Protein AF-A0AAU0RGM0-F1 (afdb_monomer)

Solvent-accessible surface area (backbone atoms only — not comparable to full-atom values): 5263 Å² total; per-residue (Å²): 130,58,72,67,56,53,51,52,46,50,42,42,53,54,31,60,66,66,49,84,75,66,69,61,40,35,57,68,54,46,18,68,68,40,73,44,55,54,68,58,43,50,57,45,54,76,73,36,82,61,41,41,73,49,94,61,56,44,98,89,65,43,64,22,32,31,40,50,66,49,43,69,73,69,50,57,71,68,59,56,52,56,37,50,76,68,68,70,72,118

Foldseek 3Di:
DDPVLVVLLVLLQVLLVPDPPDQKDFLVVSCVSSVDDSVSSVVNQVPDPQKDWDPDAPPVRGIIMGGPVSCVVPPPPVVVVVCVVVVVPD

Nearest PDB structures (foldseek):
  3f22-assembly2_C  TM=7.575E-01  e=2.909E-03  Homo sapiens
  2z99-assembly1_A-2  TM=6.184E-01  e=2.748E-02  Mycobacterium tuberculosis
  1lva-assembly1_A  TM=6.517E-01  e=3.380E-01  Neomoorella thermoacetica
  5k1y-assembly1_B  TM=5.335E-01  e=8.445E-02  Sulfolobus sp. NOB8H2
  6pcp-assembly2_B  TM=5.436E-01  e=1.255E-01  Bordetella pertussis

Secondary structure (DSSP, 8-state):
--HHHHHHHHHHHHHHHH--S-S-EEHHHHHHHH---HHHHHHHHHH-TTEEEEEEEPTTSPEEEEEHHHHHHHS-HHHHHHHHHTT---

Structure (mmCIF, N/CA/C/O backbone):
data_AF-A0AAU0RGM0-F1
#
_entry.id   AF-A0AAU0RGM0-F1
#
loop_
_atom_site.group_PDB
_atom_site.id
_atom_site.type_symbol
_atom_site.label_atom_id
_atom_site.label_alt_id
_atom_site.label_comp_id
_atom_site.label_asym_id
_atom_site.label_entity_id
_atom_site.label_seq_id
_atom_site.pdbx_PDB_ins_code
_atom_site.Cartn_x
_atom_site.Cartn_y
_atom_site.Cartn_z
_atom_site.occupancy
_atom_site.B_iso_or_equiv
_atom_site.auth_seq_id
_atom_site.auth_comp_id
_atom_site.auth_asym_id
_atom_site.auth_atom_id
_atom_site.pdbx_PDB_model_num
ATOM 1 N N . MET A 1 1 ? -15.489 6.990 9.979 1.00 59.56 1 MET A N 1
ATOM 2 C CA . MET A 1 1 ? -14.893 5.636 9.896 1.00 59.56 1 MET A CA 1
ATOM 3 C C . MET A 1 1 ? -15.080 4.963 11.242 1.00 59.56 1 MET A C 1
ATOM 5 O O . MET A 1 1 ? -14.886 5.636 12.246 1.00 59.56 1 MET A O 1
ATOM 9 N N . ASN A 1 2 ? -15.491 3.696 11.265 1.00 76.25 2 ASN A N 1
ATOM 10 C CA . ASN A 1 2 ? -15.618 2.922 12.502 1.00 76.25 2 ASN A CA 1
ATOM 11 C C . ASN A 1 2 ? -14.233 2.765 13.174 1.00 76.25 2 ASN A C 1
ATOM 13 O O . ASN A 1 2 ? -13.222 2.790 12.471 1.00 76.25 2 ASN A O 1
ATOM 17 N N . VAL A 1 3 ? -14.174 2.612 14.500 1.00 74.44 3 VAL A N 1
ATOM 18 C CA . VAL A 1 3 ? -12.913 2.505 15.268 1.00 74.44 3 VAL A CA 1
ATOM 19 C C . VAL A 1 3 ? -12.046 1.358 14.739 1.00 74.44 3 VAL A C 1
ATOM 21 O O . VAL A 1 3 ? -10.849 1.535 14.535 1.00 74.44 3 VAL A O 1
ATOM 24 N N . ASN A 1 4 ? -12.678 0.234 14.391 1.00 82.75 4 ASN A N 1
ATOM 25 C CA . ASN A 1 4 ? -11.999 -0.933 13.827 1.00 82.75 4 ASN A CA 1
ATOM 26 C C . ASN A 1 4 ? -11.300 -0.615 12.486 1.00 82.75 4 ASN A C 1
ATOM 28 O O . ASN A 1 4 ? -10.127 -0.917 12.299 1.00 82.75 4 ASN A O 1
ATOM 32 N N . LEU A 1 5 ? -11.965 0.137 11.600 1.00 84.94 5 LEU A N 1
ATOM 33 C CA . LEU A 1 5 ? -11.382 0.553 10.317 1.00 84.94 5 LEU A CA 1
ATOM 34 C C . LEU A 1 5 ? -10.207 1.527 10.495 1.00 84.94 5 LEU A C 1
ATOM 36 O O . LEU A 1 5 ? -9.297 1.542 9.672 1.00 84.94 5 LEU A O 1
ATOM 40 N N . GLN A 1 6 ? -10.213 2.375 11.533 1.00 89.31 6 GLN A N 1
ATOM 41 C CA . GLN A 1 6 ? -9.082 3.279 11.798 1.00 89.31 6 GLN A CA 1
ATOM 42 C C . GLN A 1 6 ? -7.848 2.507 12.259 1.00 89.31 6 GLN A C 1
ATOM 44 O O . GLN A 1 6 ? -6.736 2.839 11.851 1.00 89.31 6 GLN A O 1
ATOM 49 N N . GLN A 1 7 ? -8.048 1.469 13.070 1.00 92.56 7 GLN A N 1
ATOM 50 C CA . GLN A 1 7 ? -6.970 0.588 13.494 1.00 92.56 7 GLN A CA 1
ATOM 51 C C . GLN A 1 7 ? -6.409 -0.200 12.305 1.00 92.56 7 GLN A C 1
ATOM 53 O O . GLN A 1 7 ? -5.205 -0.154 12.072 1.00 92.56 7 GLN A O 1
ATOM 58 N N . GLU A 1 8 ? -7.271 -0.815 11.492 1.00 93.06 8 GLU A N 1
ATOM 59 C CA . GLU A 1 8 ? -6.862 -1.508 10.262 1.00 93.06 8 GLU A CA 1
ATOM 60 C C . GLU A 1 8 ? -6.135 -0.575 9.286 1.00 93.06 8 GLU A C 1
ATOM 62 O O . GLU A 1 8 ? -5.142 -0.959 8.670 1.00 93.06 8 GLU A O 1
ATOM 67 N N . LYS A 1 9 ? -6.573 0.685 9.180 1.00 94.81 9 LYS A N 1
ATOM 68 C CA . LYS A 1 9 ? -5.877 1.697 8.382 1.00 94.81 9 LYS A CA 1
ATOM 69 C C . LYS A 1 9 ? -4.451 1.911 8.879 1.00 94.81 9 LYS A C 1
ATOM 71 O O . LYS A 1 9 ? -3.534 1.942 8.061 1.00 94.81 9 LYS A O 1
ATOM 76 N N . GLN A 1 10 ? -4.256 2.050 10.191 1.00 94.44 10 GLN A N 1
ATOM 77 C CA . GLN A 1 10 ? -2.916 2.199 10.753 1.00 94.44 10 GLN A CA 1
ATOM 78 C C . GLN A 1 10 ? -2.064 0.950 10.495 1.00 94.44 10 GLN A C 1
ATOM 80 O O . GLN A 1 10 ? -0.914 1.077 10.086 1.00 94.44 10 GLN A O 1
ATOM 85 N N . THR A 1 11 ? -2.643 -0.247 10.625 1.00 94.12 11 THR A N 1
ATOM 86 C CA . THR A 1 11 ? -1.968 -1.511 10.297 1.00 94.12 11 THR A CA 1
ATOM 87 C C . THR A 1 11 ? -1.499 -1.549 8.842 1.00 94.12 11 THR A C 1
ATOM 89 O O . THR A 1 11 ? -0.357 -1.921 8.579 1.00 94.12 11 THR A O 1
ATOM 92 N N . ILE A 1 12 ? -2.335 -1.114 7.896 1.00 93.94 12 ILE A N 1
ATOM 93 C CA . ILE A 1 12 ? -1.967 -1.015 6.477 1.00 93.94 12 ILE A CA 1
ATOM 94 C C . ILE A 1 12 ? -0.819 -0.015 6.268 1.00 93.94 12 ILE A C 1
ATOM 96 O O . ILE A 1 12 ? 0.132 -0.311 5.544 1.00 93.94 12 ILE A O 1
ATOM 100 N N . LEU A 1 13 ? -0.893 1.167 6.889 1.00 93.06 13 LEU A N 1
ATOM 101 C CA . LEU A 1 13 ? 0.142 2.200 6.771 1.00 93.06 13 LEU A CA 1
ATOM 102 C C . LEU A 1 13 ? 1.496 1.712 7.303 1.00 93.06 13 LEU A C 1
ATOM 104 O O . LEU A 1 13 ? 2.519 1.914 6.646 1.00 93.06 13 LEU A O 1
ATOM 108 N N . ASP A 1 14 ? 1.494 1.039 8.453 1.00 92.44 14 ASP A N 1
ATOM 109 C CA . ASP A 1 14 ? 2.698 0.478 9.064 1.00 92.44 14 ASP A CA 1
ATOM 110 C C . ASP A 1 14 ? 3.262 -0.682 8.234 1.00 92.44 14 ASP A C 1
ATOM 112 O O . ASP A 1 14 ? 4.480 -0.799 8.085 1.00 92.44 14 ASP A O 1
ATOM 116 N N . ALA A 1 15 ? 2.397 -1.527 7.661 1.00 90.81 15 ALA A N 1
ATOM 117 C CA . ALA A 1 15 ? 2.811 -2.612 6.775 1.00 90.81 15 ALA A CA 1
ATOM 118 C C . ALA A 1 15 ? 3.522 -2.066 5.530 1.00 90.81 15 ALA A C 1
ATOM 120 O O . ALA A 1 15 ? 4.632 -2.502 5.226 1.00 90.81 15 ALA A O 1
ATOM 121 N N . LEU A 1 16 ? 2.943 -1.048 4.882 1.00 90.12 16 LEU A N 1
ATOM 122 C CA . LEU A 1 16 ? 3.549 -0.368 3.734 1.00 90.12 16 LEU A CA 1
ATOM 123 C C . LEU A 1 16 ? 4.914 0.250 4.072 1.00 90.12 16 LEU A C 1
ATOM 125 O O . LEU A 1 16 ? 5.846 0.158 3.271 1.00 90.12 16 LEU A O 1
ATOM 129 N N . ASP A 1 17 ? 5.058 0.846 5.259 1.00 88.12 17 ASP A N 1
ATOM 130 C CA . ASP A 1 17 ? 6.335 1.407 5.721 1.00 88.12 17 ASP A CA 1
ATOM 131 C C . ASP A 1 17 ? 7.378 0.311 6.010 1.00 88.12 17 ASP A C 1
ATOM 133 O O . ASP A 1 17 ? 8.577 0.528 5.870 1.00 88.12 17 ASP A O 1
ATOM 137 N N . ARG A 1 18 ? 6.968 -0.911 6.358 1.00 85.88 18 ARG A N 1
ATOM 138 C CA . ARG A 1 18 ? 7.906 -2.026 6.593 1.00 85.88 18 ARG A CA 1
ATOM 139 C C . ARG A 1 18 ? 8.333 -2.738 5.314 1.00 85.88 18 ARG A C 1
ATOM 141 O O . ARG A 1 18 ? 9.447 -3.264 5.267 1.00 85.88 18 ARG A O 1
ATOM 148 N N . THR A 1 19 ? 7.496 -2.750 4.277 1.00 80.31 19 THR A N 1
ATOM 149 C CA . THR A 1 19 ? 7.837 -3.355 2.981 1.00 80.31 19 THR A CA 1
ATOM 150 C C . THR A 1 19 ? 9.075 -2.692 2.396 1.00 80.31 19 THR A C 1
ATOM 152 O O . THR A 1 19 ? 9.095 -1.484 2.190 1.00 80.31 19 THR A O 1
ATOM 155 N N . ARG A 1 20 ? 10.128 -3.470 2.121 1.00 65.88 20 ARG A N 1
ATOM 156 C CA . ARG A 1 20 ? 11.352 -2.975 1.462 1.00 65.88 20 ARG A CA 1
ATOM 157 C C . ARG A 1 20 ? 11.247 -2.976 -0.066 1.00 65.88 20 ARG A C 1
ATOM 159 O O . ARG A 1 20 ? 12.038 -2.309 -0.727 1.00 65.88 20 ARG A O 1
ATOM 166 N N . SER A 1 21 ? 10.290 -3.721 -0.618 1.00 57.75 21 SER A N 1
ATOM 167 C CA . SER A 1 21 ? 10.072 -3.887 -2.054 1.00 57.75 21 SER A CA 1
ATOM 168 C C . SER A 1 21 ? 9.167 -2.784 -2.601 1.00 57.75 21 SER A C 1
ATOM 170 O O . SER A 1 21 ? 7.949 -2.922 -2.643 1.00 57.75 21 SER A O 1
ATOM 172 N N . GLY A 1 22 ? 9.777 -1.683 -3.033 1.00 65.12 22 GLY A N 1
ATOM 173 C CA . GLY A 1 22 ? 9.086 -0.669 -3.825 1.00 65.12 22 GLY A CA 1
ATOM 174 C C . GLY A 1 22 ? 8.205 0.301 -3.035 1.00 65.12 22 GLY A C 1
ATOM 175 O O . GLY A 1 22 ? 8.004 0.199 -1.826 1.00 65.12 22 GLY A O 1
ATOM 176 N N . VAL A 1 23 ? 7.740 1.321 -3.756 1.00 77.19 23 VAL A N 1
ATOM 177 C CA . VAL A 1 23 ? 6.849 2.364 -3.229 1.00 77.19 23 VAL A CA 1
ATOM 178 C C . VAL A 1 23 ? 5.387 1.979 -3.435 1.00 77.19 23 VAL A C 1
ATOM 180 O O . VAL A 1 23 ? 4.549 2.407 -2.657 1.00 77.19 23 VAL A O 1
ATOM 183 N N . TRP A 1 24 ? 5.078 1.164 -4.440 1.00 88.69 24 TRP A N 1
ATOM 184 C CA . TRP A 1 24 ? 3.722 0.878 -4.897 1.00 88.69 24 TRP A CA 1
ATOM 185 C C . TRP A 1 24 ? 3.365 -0.587 -4.663 1.00 88.69 24 TRP A C 1
ATOM 187 O O . TRP A 1 24 ? 4.194 -1.456 -4.911 1.00 88.69 24 TRP A O 1
ATOM 197 N N . ALA A 1 25 ? 2.137 -0.842 -4.216 1.00 91.31 25 ALA A N 1
ATOM 198 C CA . ALA A 1 25 ? 1.590 -2.181 -4.029 1.00 91.31 25 ALA A CA 1
ATOM 199 C C . ALA A 1 25 ? 0.104 -2.211 -4.408 1.00 91.31 25 ALA A C 1
ATOM 201 O O . ALA A 1 25 ? -0.635 -1.247 -4.199 1.00 91.31 25 ALA A O 1
ATOM 202 N N . THR A 1 26 ? -0.356 -3.313 -4.977 1.00 93.56 26 THR A N 1
ATOM 203 C CA . THR A 1 26 ? -1.767 -3.569 -5.281 1.00 93.56 26 THR A CA 1
ATOM 204 C C . THR A 1 26 ? -2.571 -3.845 -4.004 1.00 93.56 26 THR A C 1
ATOM 206 O O . THR A 1 26 ? -2.021 -4.183 -2.957 1.00 93.56 26 THR A O 1
ATOM 209 N N . ALA A 1 27 ? -3.901 -3.725 -4.061 1.00 93.69 27 ALA A N 1
ATOM 210 C CA . ALA A 1 27 ? -4.749 -4.034 -2.903 1.00 93.69 27 ALA A CA 1
ATOM 211 C C . ALA A 1 27 ? -4.597 -5.488 -2.384 1.00 93.69 27 ALA A C 1
ATOM 213 O O . ALA A 1 27 ? -4.539 -5.658 -1.165 1.00 93.69 27 ALA A O 1
ATOM 214 N N . PRO A 1 28 ? -4.474 -6.525 -3.243 1.00 94.50 28 PRO A N 1
ATOM 215 C CA . PRO A 1 28 ? -4.160 -7.884 -2.794 1.00 94.50 28 PRO A CA 1
ATOM 216 C C . PRO A 1 28 ? -2.809 -8.002 -2.082 1.00 94.50 28 PRO A C 1
ATOM 218 O O . PRO A 1 28 ? -2.726 -8.652 -1.044 1.00 94.50 28 PRO A O 1
ATOM 221 N N . GLU A 1 29 ? -1.764 -7.342 -2.584 1.00 92.31 29 GLU A N 1
ATOM 222 C CA . GLU A 1 29 ? -0.450 -7.332 -1.928 1.00 92.31 29 GLU A CA 1
ATOM 223 C C . GLU A 1 29 ? -0.512 -6.644 -0.564 1.00 92.31 29 GLU A C 1
ATOM 225 O O . GLU A 1 29 ? -0.017 -7.176 0.427 1.00 92.31 29 GLU A O 1
ATOM 230 N N . ILE A 1 30 ? -1.199 -5.500 -0.481 1.00 93.25 30 ILE A N 1
ATOM 231 C CA . ILE A 1 30 ? -1.424 -4.788 0.780 1.00 93.25 30 ILE A CA 1
ATOM 232 C C . ILE A 1 30 ? -2.161 -5.678 1.784 1.00 93.25 30 ILE A C 1
ATOM 234 O O . ILE A 1 30 ? -1.772 -5.724 2.952 1.00 93.25 30 ILE A O 1
ATOM 238 N N . ALA A 1 31 ? -3.195 -6.402 1.351 1.00 94.94 31 ALA A N 1
ATOM 239 C CA . ALA A 1 31 ? -3.892 -7.368 2.197 1.00 94.94 31 ALA A CA 1
ATOM 240 C C . ALA A 1 31 ? -2.938 -8.473 2.681 1.00 94.94 31 ALA A C 1
ATOM 242 O O . ALA A 1 31 ? -2.906 -8.782 3.871 1.00 94.94 31 ALA A O 1
ATOM 243 N N . GLY A 1 32 ? -2.092 -8.996 1.788 1.00 93.31 32 GLY A N 1
ATOM 244 C CA . GLY A 1 32 ? -1.078 -9.995 2.120 1.00 93.31 32 GLY A CA 1
ATOM 245 C C . GLY A 1 32 ? -0.056 -9.518 3.157 1.00 93.31 32 GLY A C 1
ATOM 246 O O . GLY A 1 32 ? 0.257 -10.255 4.088 1.00 93.31 32 GLY A O 1
ATOM 247 N N . TYR A 1 33 ? 0.446 -8.285 3.044 1.00 90.56 33 TYR A N 1
ATOM 248 C CA . TYR A 1 33 ? 1.465 -7.759 3.964 1.00 90.56 33 TYR A CA 1
ATOM 249 C C . TYR A 1 33 ? 0.891 -7.294 5.305 1.00 90.56 33 TYR A C 1
ATOM 251 O O . TYR A 1 33 ? 1.567 -7.377 6.329 1.00 90.56 33 TYR A O 1
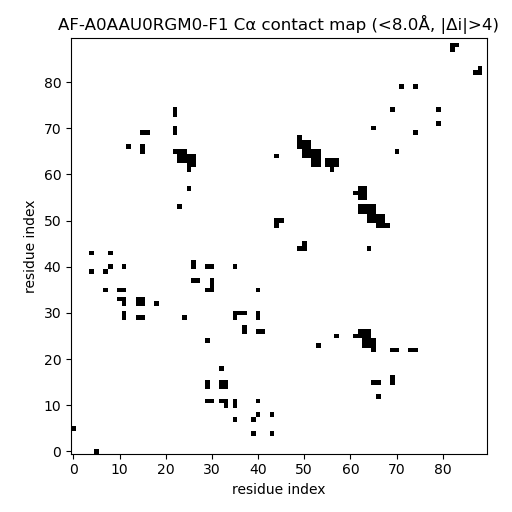ATOM 259 N N . SER A 1 34 ? -0.333 -6.761 5.300 1.00 91.75 34 SER A N 1
ATOM 260 C CA . SER A 1 34 ? -0.973 -6.195 6.495 1.00 91.75 34 SER A CA 1
ATOM 261 C C . SER A 1 34 ? -1.794 -7.210 7.291 1.00 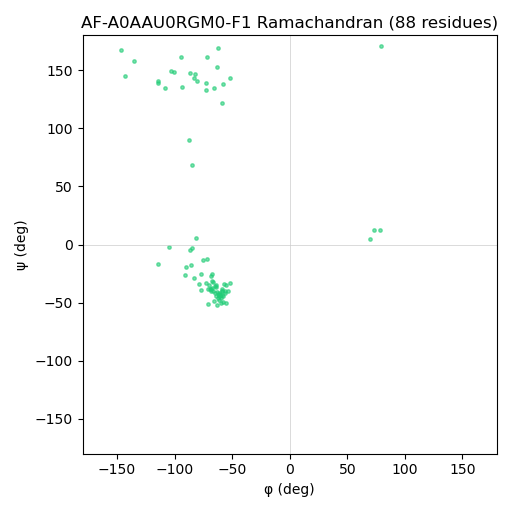91.75 34 SER A C 1
ATOM 263 O O . SER A 1 34 ? -2.094 -6.957 8.455 1.00 91.75 34 SER A O 1
ATOM 265 N N . GLY A 1 35 ? -2.187 -8.332 6.678 1.00 92.94 35 GLY A N 1
ATOM 266 C CA . GLY A 1 35 ? -3.135 -9.286 7.258 1.00 92.94 35 GLY A CA 1
ATOM 267 C C . GLY A 1 35 ? -4.574 -8.761 7.336 1.00 92.94 35 GLY A C 1
ATOM 268 O O . GLY A 1 35 ? -5.444 -9.439 7.880 1.00 92.94 35 GLY A O 1
ATOM 269 N N . VAL A 1 36 ? -4.843 -7.565 6.802 1.00 94.88 36 VAL A N 1
ATOM 270 C CA . VAL A 1 36 ? -6.185 -6.981 6.739 1.00 94.88 36 VAL A CA 1
ATOM 271 C C . VAL A 1 36 ? -6.944 -7.591 5.565 1.00 94.88 36 VAL A C 1
ATOM 273 O O . VAL A 1 36 ? 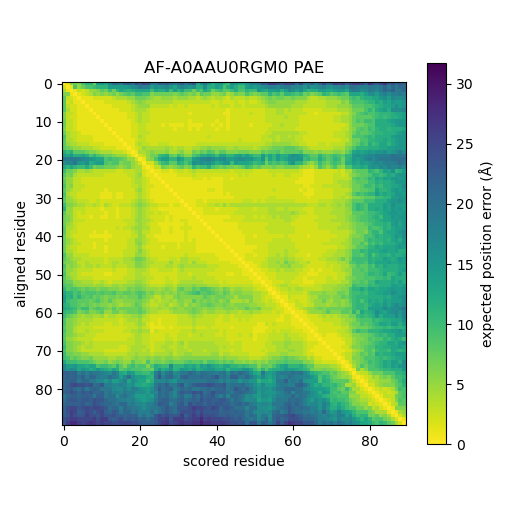-6.393 -7.807 4.486 1.00 94.88 36 VAL A O 1
ATOM 276 N N . ASN A 1 37 ? -8.236 -7.851 5.762 1.00 95.69 37 ASN A N 1
ATOM 277 C CA . ASN A 1 37 ? -9.093 -8.385 4.710 1.00 95.69 37 ASN A CA 1
ATOM 278 C C . ASN A 1 37 ? 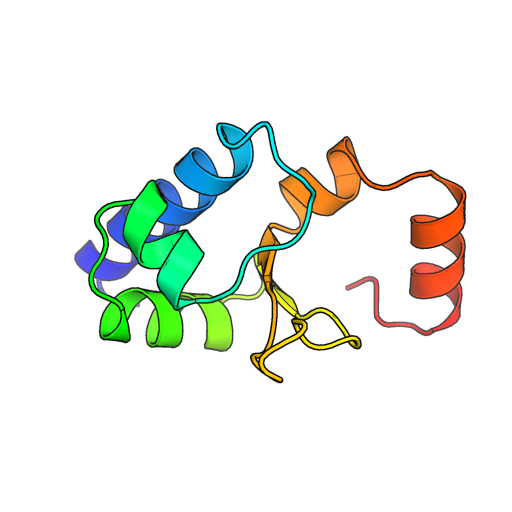-9.117 -7.455 3.481 1.00 95.69 37 ASN A C 1
ATOM 280 O O . ASN A 1 37 ? -9.234 -6.237 3.621 1.00 95.69 37 ASN A O 1
ATOM 284 N N . LEU A 1 38 ? -9.068 -8.035 2.277 1.00 95.31 38 LEU A N 1
ATOM 285 C CA . LEU A 1 38 ? -9.059 -7.293 1.014 1.00 95.31 38 LEU A CA 1
ATOM 286 C C . LEU A 1 38 ? -10.219 -6.291 0.886 1.00 95.31 38 LEU A C 1
ATOM 288 O O . LEU A 1 38 ? -10.004 -5.178 0.410 1.00 95.31 38 LEU A O 1
ATOM 292 N N . GLU A 1 39 ? -11.430 -6.635 1.331 1.00 95.31 39 GLU A N 1
ATOM 293 C CA . GLU A 1 39 ? -12.572 -5.713 1.305 1.00 95.31 39 GLU A CA 1
ATOM 294 C C . GLU A 1 39 ? -12.309 -4.473 2.171 1.00 95.31 39 GLU A C 1
ATOM 296 O O . GLU A 1 39 ? -12.545 -3.342 1.735 1.00 95.31 39 GLU A O 1
ATOM 301 N N . ASN A 1 40 ? -11.767 -4.666 3.375 1.00 94.69 40 ASN A N 1
ATOM 302 C CA . ASN A 1 40 ? -11.428 -3.565 4.274 1.00 94.69 40 ASN A CA 1
ATOM 303 C C . ASN A 1 40 ? -10.270 -2.737 3.718 1.00 94.69 40 ASN A C 1
ATOM 305 O O . ASN A 1 40 ? -10.348 -1.510 3.746 1.00 94.69 40 ASN A O 1
ATOM 309 N N . VAL A 1 41 ? -9.255 -3.375 3.126 1.00 94.75 41 VAL A N 1
ATOM 310 C CA . VAL A 1 41 ? -8.175 -2.674 2.413 1.00 94.75 41 VAL A CA 1
ATOM 311 C C . VAL A 1 41 ? -8.754 -1.775 1.324 1.00 94.75 41 VAL A C 1
ATOM 313 O O . VAL A 1 41 ? -8.445 -0.587 1.294 1.00 94.75 41 VAL A O 1
ATOM 316 N N . LEU A 1 42 ? -9.639 -2.295 0.468 1.00 94.38 42 LEU A N 1
ATOM 317 C CA . LEU A 1 42 ? -10.282 -1.507 -0.584 1.00 94.38 42 LEU A CA 1
ATOM 318 C C . LEU A 1 42 ? -11.080 -0.342 0.015 1.00 94.38 42 LEU A C 1
ATOM 320 O O . LEU A 1 42 ? -10.871 0.811 -0.365 1.00 94.38 42 LEU A O 1
ATOM 324 N N . ARG A 1 43 ? -11.945 -0.601 1.002 1.00 94.25 43 ARG A N 1
ATOM 325 C CA . ARG A 1 43 ? -12.718 0.461 1.667 1.00 94.25 43 ARG A CA 1
ATOM 326 C C . ARG A 1 43 ? -11.818 1.539 2.263 1.00 94.25 43 ARG A C 1
ATOM 328 O O . ARG A 1 43 ? -12.141 2.716 2.144 1.00 94.25 43 ARG A O 1
ATOM 335 N N . ILE A 1 44 ? -10.713 1.167 2.896 1.00 94.25 44 ILE A N 1
ATOM 336 C CA . ILE A 1 44 ? -9.799 2.105 3.547 1.00 94.25 44 ILE A CA 1
ATOM 337 C C . ILE A 1 44 ? -9.026 2.920 2.510 1.00 94.25 44 ILE A C 1
ATOM 339 O O . ILE A 1 44 ? -9.008 4.148 2.588 1.00 94.25 44 ILE A O 1
ATOM 343 N N . VAL A 1 45 ? -8.411 2.256 1.533 1.00 92.75 45 VAL A N 1
ATOM 344 C CA . VAL A 1 45 ? -7.515 2.891 0.561 1.00 92.75 45 VAL A CA 1
ATOM 345 C C . VAL A 1 45 ? -8.273 3.840 -0.368 1.00 92.75 45 VAL A C 1
ATOM 347 O O . VAL A 1 45 ? -7.771 4.919 -0.668 1.00 92.75 45 VAL A O 1
ATOM 350 N N . TYR A 1 46 ? -9.502 3.499 -0.771 1.00 90.69 46 TYR A N 1
ATOM 351 C CA . TYR A 1 46 ? -10.314 4.374 -1.623 1.00 90.69 46 TYR A CA 1
ATOM 352 C C . TYR A 1 46 ? -10.954 5.552 -0.877 1.00 90.69 46 TYR A C 1
ATOM 354 O O . TYR A 1 46 ? -11.238 6.571 -1.502 1.00 90.69 46 TYR A O 1
ATOM 362 N N . ASN A 1 47 ? -11.183 5.440 0.436 1.00 90.69 47 ASN A N 1
ATOM 363 C CA . ASN A 1 47 ? -11.862 6.486 1.214 1.00 90.69 47 ASN A CA 1
ATOM 364 C C . ASN A 1 47 ? -10.924 7.314 2.105 1.00 90.69 47 ASN A C 1
ATOM 366 O O . ASN A 1 47 ? -11.382 8.245 2.770 1.00 90.69 47 ASN A O 1
ATOM 370 N N . SER A 1 48 ? -9.626 7.004 2.145 1.00 90.56 48 SER A N 1
ATOM 371 C CA . SER A 1 48 ? -8.649 7.747 2.943 1.00 90.56 48 SER A CA 1
ATOM 372 C C . SER A 1 48 ? -7.718 8.581 2.070 1.00 90.56 48 SER A C 1
ATOM 374 O O . SER A 1 48 ? -7.135 8.107 1.099 1.00 90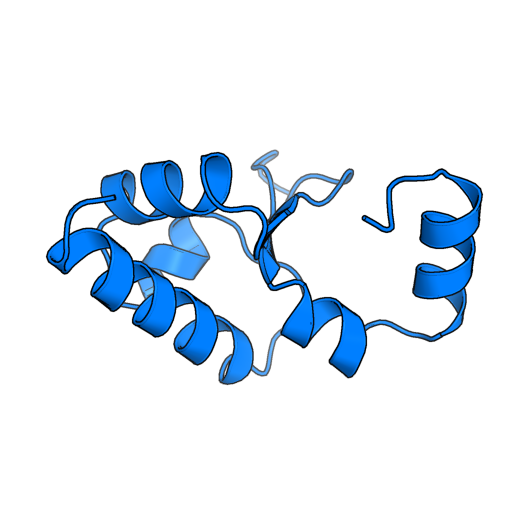.56 48 SER A O 1
ATOM 376 N N . ARG A 1 49 ? -7.513 9.838 2.479 1.00 88.06 49 ARG A N 1
ATOM 377 C CA . ARG A 1 49 ? -6.568 10.761 1.834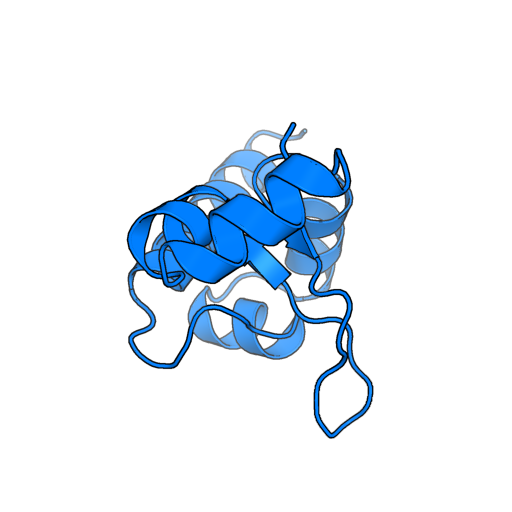 1.00 88.06 49 ARG A CA 1
ATOM 378 C C . ARG A 1 49 ? -5.108 10.409 2.099 1.00 88.06 49 ARG A C 1
ATOM 380 O O . ARG A 1 49 ? -4.236 10.967 1.449 1.00 88.06 49 ARG A O 1
ATOM 387 N N . GLU A 1 50 ? -4.821 9.516 3.040 1.00 89.81 50 GLU A N 1
ATOM 388 C CA . GLU A 1 50 ? -3.444 9.128 3.377 1.00 89.81 50 GLU A CA 1
ATOM 389 C C . GLU A 1 50 ? -2.815 8.207 2.330 1.00 89.81 50 GLU A C 1
ATOM 391 O O . GLU A 1 50 ? -1.593 8.039 2.320 1.00 89.81 50 GLU A O 1
ATOM 396 N N . PHE A 1 51 ? -3.629 7.658 1.428 1.00 91.69 51 PHE A N 1
ATOM 397 C CA . PHE A 1 51 ? -3.172 6.839 0.319 1.00 91.69 51 PHE A CA 1
ATOM 398 C C . PHE A 1 51 ? -3.134 7.636 -0.981 1.00 91.69 51 PHE A C 1
ATOM 400 O O . PHE A 1 51 ? -3.922 8.554 -1.216 1.00 91.69 51 PHE A O 1
ATOM 407 N N . MET A 1 52 ? -2.185 7.270 -1.831 1.00 89.62 52 MET A N 1
ATOM 408 C CA . MET A 1 52 ? -2.088 7.716 -3.211 1.00 89.62 52 MET A CA 1
ATOM 409 C C . MET A 1 52 ? -2.299 6.525 -4.123 1.00 89.62 52 MET A C 1
ATOM 411 O O . MET A 1 52 ? -1.801 5.432 -3.852 1.00 89.62 52 MET A O 1
ATOM 415 N N . LYS A 1 53 ? -3.008 6.761 -5.220 1.00 89.62 53 LYS A N 1
ATOM 416 C CA . LYS A 1 53 ? -3.154 5.809 -6.311 1.00 89.62 53 LYS A CA 1
ATOM 417 C C . LYS A 1 53 ? -2.087 6.101 -7.361 1.00 89.62 53 LYS A C 1
ATOM 419 O O . LYS A 1 53 ? -1.885 7.256 -7.719 1.00 89.62 53 LYS A O 1
ATOM 424 N N . CYS A 1 54 ? -1.430 5.064 -7.861 1.00 85.19 54 CYS A N 1
ATOM 425 C CA . CYS A 1 54 ? -0.528 5.184 -8.995 1.00 85.19 54 CYS A CA 1
ATOM 426 C C . CYS A 1 54 ? -1.333 5.398 -10.285 1.00 85.19 54 CYS A C 1
ATOM 428 O O . CYS A 1 54 ? -2.357 4.745 -10.508 1.00 85.19 54 CYS A O 1
ATOM 430 N N . THR A 1 55 ? -0.857 6.286 -11.157 1.00 81.56 55 THR A N 1
ATOM 431 C CA . THR A 1 55 ? -1.425 6.480 -12.502 1.00 81.56 55 THR A CA 1
ATOM 432 C C . THR A 1 55 ? -1.187 5.258 -13.388 1.00 81.56 55 THR A C 1
ATOM 434 O O . THR A 1 55 ? -2.016 4.928 -14.236 1.00 81.56 55 THR A O 1
ATOM 437 N N . VAL A 1 56 ? -0.067 4.565 -13.165 1.00 80.31 56 VAL A N 1
ATOM 438 C CA . VAL A 1 56 ? 0.294 3.321 -13.848 1.00 80.31 56 VAL A CA 1
ATOM 439 C C . VAL A 1 56 ? -0.327 2.138 -13.101 1.00 80.31 56 VAL A C 1
ATOM 441 O O . VAL A 1 56 ? -0.516 2.178 -11.884 1.00 80.31 56 VAL A O 1
ATOM 444 N N . ARG A 1 57 ? -0.693 1.093 -13.840 1.00 84.75 57 ARG A N 1
ATOM 445 C CA . ARG A 1 57 ? -1.241 -0.154 -13.288 1.00 84.75 57 ARG A CA 1
ATOM 446 C C . ARG A 1 57 ? -0.122 -1.175 -13.083 1.00 84.75 57 ARG A C 1
ATOM 448 O O . ARG A 1 57 ? 0.947 -1.019 -13.664 1.00 84.75 57 ARG A O 1
ATOM 455 N N . SER A 1 58 ? -0.367 -2.195 -12.265 1.00 87.31 58 SER A N 1
ATOM 456 C CA . SER A 1 58 ? 0.515 -3.365 -12.218 1.00 87.31 58 SER A CA 1
ATOM 457 C C . SER A 1 58 ? 0.533 -4.082 -13.572 1.00 87.31 58 SER A C 1
ATOM 459 O O . SER A 1 58 ? -0.316 -3.811 -14.428 1.00 87.31 58 SER A O 1
ATOM 461 N N . ASP A 1 59 ? 1.454 -5.029 -13.741 1.00 83.25 59 ASP A N 1
ATOM 462 C CA . ASP A 1 59 ? 1.550 -5.854 -14.953 1.00 83.25 59 ASP A CA 1
ATOM 463 C C . ASP A 1 59 ? 0.235 -6.604 -15.245 1.00 83.25 59 ASP A C 1
ATOM 465 O O . ASP A 1 59 ? -0.192 -6.698 -16.394 1.00 83.25 59 ASP A O 1
ATOM 469 N N . ASP A 1 60 ? -0.484 -7.006 -14.192 1.00 87.75 60 ASP A N 1
ATOM 470 C CA . ASP A 1 60 ? -1.811 -7.638 -14.270 1.00 87.75 60 ASP A CA 1
ATOM 471 C C . ASP A 1 60 ? -2.973 -6.636 -14.447 1.00 87.75 60 ASP A C 1
ATOM 473 O O . ASP A 1 60 ? -4.151 -6.991 -14.386 1.00 87.75 60 ASP A O 1
ATOM 477 N N . GLY A 1 61 ? -2.675 -5.348 -14.624 1.00 89.12 61 GLY A N 1
ATOM 478 C CA . GLY A 1 61 ? -3.669 -4.300 -14.847 1.00 89.12 61 GLY A CA 1
ATOM 479 C C . GLY A 1 61 ? -4.395 -3.816 -13.586 1.00 89.12 61 GLY A C 1
ATOM 480 O O . GLY A 1 61 ? -5.389 -3.086 -13.705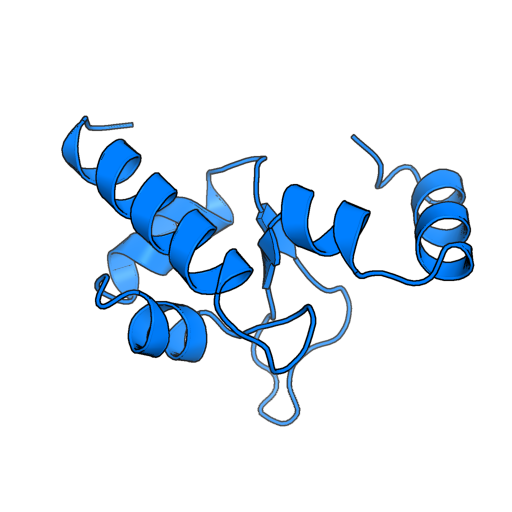 1.00 89.12 61 GLY A O 1
ATOM 481 N N . LEU A 1 62 ? -3.917 -4.166 -12.388 1.00 90.62 62 LEU A N 1
ATOM 482 C CA . LEU A 1 62 ? -4.521 -3.735 -11.127 1.00 90.62 62 LEU A CA 1
ATOM 483 C C . LEU A 1 62 ? -4.067 -2.322 -10.734 1.00 90.62 62 LEU A C 1
ATOM 485 O O . LEU A 1 62 ? -2.928 -1.924 -10.993 1.00 90.62 62 LEU A O 1
ATOM 489 N N . PRO A 1 63 ? -4.939 -1.530 -10.086 1.00 90.44 63 PRO A N 1
ATOM 490 C CA . PRO A 1 63 ? -4.524 -0.265 -9.508 1.00 90.44 63 PRO A CA 1
ATOM 491 C C . PRO A 1 63 ? -3.534 -0.512 -8.366 1.00 90.44 63 PRO A C 1
ATOM 493 O O . PRO A 1 63 ? -3.761 -1.356 -7.495 1.00 90.44 63 PRO A O 1
ATOM 496 N N . MET A 1 64 ? -2.453 0.261 -8.367 1.00 91.56 64 MET A N 1
ATOM 497 C CA . MET A 1 64 ? -1.454 0.240 -7.305 1.00 91.56 64 MET A CA 1
ATOM 498 C C . MET A 1 64 ? -1.622 1.447 -6.394 1.00 91.56 64 MET A C 1
ATOM 500 O O . MET A 1 64 ? -2.042 2.524 -6.826 1.00 91.56 64 MET A O 1
ATOM 504 N N . PHE A 1 65 ? -1.267 1.268 -5.131 1.00 91.94 65 PHE A N 1
ATOM 505 C CA . PHE A 1 65 ? -1.413 2.257 -4.083 1.00 91.94 65 PHE A CA 1
ATOM 506 C C . PHE A 1 65 ? -0.155 2.342 -3.230 1.00 91.94 65 PHE A C 1
ATOM 508 O O . PHE A 1 65 ? 0.655 1.421 -3.159 1.00 91.94 65 PHE A O 1
ATOM 515 N N . THR A 1 66 ? 0.005 3.481 -2.575 1.00 91.44 66 THR A N 1
ATOM 516 C CA . THR A 1 66 ? 1.040 3.709 -1.569 1.00 91.44 66 THR A CA 1
ATOM 517 C C . THR A 1 66 ? 0.515 4.649 -0.502 1.00 91.44 66 THR A C 1
ATOM 519 O O . THR A 1 66 ? -0.508 5.306 -0.700 1.00 91.44 66 THR A O 1
ATOM 522 N N . SER A 1 67 ? 1.217 4.760 0.621 1.00 91.88 67 SER A N 1
ATOM 523 C CA . SER A 1 67 ? 0.949 5.840 1.564 1.00 91.88 67 SER A CA 1
ATOM 524 C C . SER A 1 67 ? 1.678 7.111 1.132 1.00 91.88 67 SER A C 1
ATOM 526 O O . SER A 1 67 ? 2.825 7.074 0.683 1.00 91.88 67 SER A O 1
ATOM 528 N N . ARG A 1 68 ? 1.052 8.274 1.335 1.00 88.19 68 ARG A N 1
ATOM 529 C CA . ARG A 1 68 ? 1.687 9.583 1.091 1.00 88.19 68 ARG A CA 1
ATOM 530 C C . ARG A 1 68 ? 2.998 9.732 1.853 1.00 88.19 68 ARG A C 1
ATOM 532 O O . ARG A 1 68 ? 3.934 10.349 1.353 1.00 88.19 68 ARG A O 1
ATOM 539 N N . LYS A 1 69 ? 3.075 9.163 3.060 1.00 87.31 69 LYS A N 1
ATOM 540 C CA . LYS A 1 69 ? 4.288 9.151 3.884 1.00 87.31 69 LYS A CA 1
ATOM 541 C C . LYS A 1 69 ? 5.412 8.375 3.193 1.00 87.31 69 LYS A C 1
ATOM 543 O O . LYS A 1 69 ? 6.497 8.926 3.021 1.00 87.31 69 LYS A O 1
ATOM 548 N N . VAL A 1 70 ? 5.149 7.140 2.761 1.00 86.06 70 VAL A N 1
ATOM 549 C CA . VAL A 1 70 ? 6.143 6.292 2.079 1.00 86.06 70 VAL A CA 1
ATOM 550 C C . VAL A 1 70 ? 6.548 6.909 0.742 1.00 86.06 70 VAL A C 1
ATOM 552 O O . VAL A 1 70 ? 7.741 6.990 0.455 1.00 86.06 70 VAL A O 1
ATOM 555 N N . TYR A 1 71 ? 5.594 7.450 -0.020 1.00 84.44 71 TYR A N 1
ATOM 556 C CA . TYR A 1 71 ? 5.879 8.184 -1.252 1.00 84.44 71 TYR A CA 1
ATOM 557 C C . TYR A 1 71 ? 6.815 9.373 -1.006 1.00 84.44 71 TYR A C 1
ATOM 559 O O . TYR A 1 71 ? 7.855 9.502 -1.651 1.00 84.44 71 TYR A O 1
ATOM 567 N N . LYS A 1 72 ? 6.516 10.212 -0.006 1.00 81.44 72 LYS A N 1
ATOM 568 C CA . LYS A 1 72 ? 7.376 11.344 0.360 1.00 81.44 72 LYS A CA 1
ATOM 569 C C . LYS A 1 72 ? 8.750 10.901 0.863 1.00 81.44 72 LYS A C 1
ATOM 571 O O . LYS A 1 72 ? 9.725 11.598 0.600 1.00 81.44 72 LYS A O 1
ATOM 576 N N . ALA A 1 73 ? 8.858 9.780 1.563 1.00 81.19 73 ALA A N 1
ATOM 577 C CA . ALA A 1 73 ? 10.134 9.310 2.094 1.00 81.19 73 ALA A CA 1
ATOM 578 C C . ALA A 1 73 ? 11.027 8.662 1.023 1.00 81.19 73 ALA A C 1
ATOM 580 O O . ALA A 1 73 ? 12.238 8.863 1.043 1.00 81.19 73 ALA A O 1
ATOM 581 N N . ARG A 1 74 ? 10.443 7.893 0.096 1.00 78.62 74 ARG A N 1
ATOM 582 C CA . ARG A 1 74 ? 11.190 6.978 -0.786 1.00 78.62 74 ARG A CA 1
ATOM 583 C C . ARG A 1 74 ? 11.151 7.336 -2.265 1.00 78.62 74 ARG A C 1
ATOM 585 O O . ARG A 1 74 ? 11.977 6.830 -3.017 1.00 78.62 74 ARG A O 1
ATOM 592 N N . SER A 1 75 ? 10.221 8.187 -2.697 1.00 71.56 75 SER A N 1
ATOM 593 C CA . SER A 1 75 ? 10.172 8.620 -4.094 1.00 71.56 75 SER A CA 1
ATOM 594 C C . SER A 1 75 ? 11.328 9.588 -4.397 1.00 71.56 75 SER A C 1
ATOM 596 O O . SER A 1 75 ? 11.552 10.525 -3.613 1.00 71.56 75 SER A O 1
ATOM 598 N N . PRO A 1 76 ? 12.061 9.400 -5.513 1.00 70.50 76 PRO A N 1
ATOM 599 C CA . PRO A 1 76 ? 13.087 10.333 -5.967 1.00 70.50 76 PRO A CA 1
ATOM 600 C C . PRO A 1 76 ? 12.552 11.768 -6.052 1.00 70.50 76 PRO A C 1
ATOM 602 O O . PRO A 1 76 ? 11.410 11.995 -6.453 1.00 70.50 76 PRO A O 1
ATOM 605 N N . PHE A 1 77 ? 13.386 12.757 -5.715 1.00 62.41 77 PHE A N 1
ATOM 606 C CA . PHE A 1 77 ? 13.002 14.179 -5.696 1.00 62.41 77 PHE A CA 1
ATOM 607 C C . PHE A 1 77 ? 12.349 14.664 -7.005 1.00 62.41 77 PHE A C 1
ATOM 609 O O . PHE A 1 77 ? 11.425 15.474 -6.966 1.00 62.41 77 PHE A O 1
ATOM 616 N N . TRP A 1 78 ? 12.765 14.117 -8.149 1.00 58.19 78 TRP A N 1
ATOM 617 C CA . TRP A 1 78 ? 12.228 14.453 -9.470 1.00 58.19 78 TRP A CA 1
ATOM 618 C C . TRP A 1 78 ? 10.756 14.061 -9.661 1.00 58.19 78 TRP A C 1
ATOM 620 O O . TRP A 1 78 ? 10.001 14.818 -10.268 1.00 58.19 78 TRP A O 1
ATOM 630 N N . HIS A 1 79 ? 10.314 12.938 -9.088 1.00 60.84 79 HIS A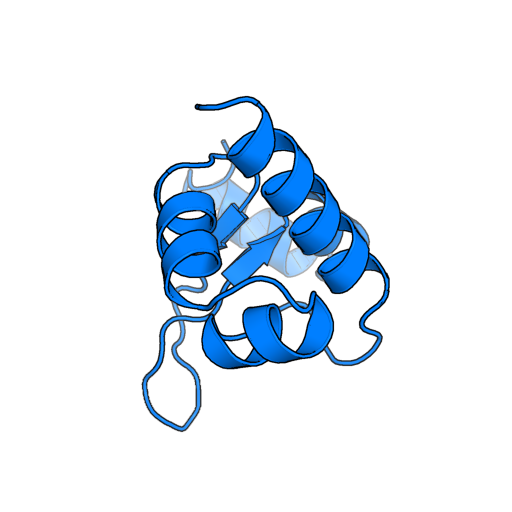 N 1
ATOM 631 C CA . HIS A 1 79 ? 8.908 12.526 -9.152 1.00 60.84 79 HIS A CA 1
ATOM 632 C C . HIS A 1 79 ? 8.004 13.431 -8.306 1.00 60.84 79 HIS A C 1
ATOM 634 O O . HIS A 1 79 ? 6.904 13.773 -8.730 1.00 60.84 79 HIS A O 1
ATOM 640 N N . LYS A 1 80 ? 8.499 13.926 -7.163 1.00 60.62 80 LYS A N 1
ATOM 641 C CA . LYS A 1 80 ? 7.765 14.897 -6.332 1.00 60.62 80 LYS A CA 1
ATOM 642 C C . LYS A 1 80 ? 7.541 16.226 -7.056 1.00 60.62 80 LYS A C 1
ATOM 644 O O . LYS A 1 80 ? 6.492 16.838 -6.888 1.00 60.62 80 LYS A O 1
ATOM 649 N N . PHE A 1 81 ? 8.517 16.666 -7.853 1.00 58.44 81 PHE A N 1
ATOM 650 C CA . PHE A 1 81 ? 8.420 17.909 -8.621 1.00 58.44 81 PHE A CA 1
ATOM 651 C C . PHE A 1 81 ? 7.419 17.789 -9.782 1.00 58.44 81 PHE A C 1
ATOM 653 O O . PHE A 1 81 ? 6.646 18.712 -10.023 1.00 58.44 81 PHE A O 1
ATOM 660 N N . TYR A 1 82 ? 7.372 16.634 -10.455 1.00 61.44 82 TYR A N 1
ATOM 661 C CA . TYR A 1 82 ? 6.413 16.375 -11.536 1.00 61.44 82 TYR A CA 1
ATOM 662 C C . TYR A 1 82 ? 4.958 16.317 -11.035 1.00 61.44 82 TYR A C 1
ATOM 664 O O . TYR A 1 82 ? 4.070 16.887 -11.668 1.00 61.44 82 TYR A O 1
ATOM 672 N N . ASP A 1 83 ? 4.717 15.703 -9.872 1.00 58.59 83 ASP A N 1
ATOM 673 C CA . ASP A 1 83 ? 3.376 15.649 -9.264 1.00 58.59 83 ASP A CA 1
ATOM 674 C C . ASP A 1 83 ? 2.941 17.001 -8.675 1.00 58.59 83 ASP A C 1
ATOM 676 O O . ASP A 1 83 ? 1.759 17.350 -8.730 1.00 58.59 83 ASP A O 1
ATOM 680 N N . PHE A 1 84 ? 3.887 17.797 -8.155 1.00 59.41 84 PHE A N 1
ATOM 681 C CA . PHE A 1 84 ? 3.632 19.180 -7.737 1.00 59.41 84 PHE A CA 1
ATOM 682 C C . PHE A 1 84 ? 3.153 20.042 -8.912 1.00 59.41 84 PHE A C 1
ATOM 684 O O . PHE A 1 84 ? 2.161 20.756 -8.784 1.00 59.41 84 PHE A O 1
ATOM 691 N N . LEU A 1 85 ? 3.794 19.918 -10.079 1.00 57.66 85 LEU A N 1
ATOM 692 C CA . LEU A 1 85 ? 3.399 20.647 -11.289 1.00 57.66 85 LEU A CA 1
ATOM 693 C C . LEU A 1 85 ? 2.038 20.209 -11.855 1.00 57.66 85 LEU A C 1
ATOM 695 O O . LEU A 1 85 ? 1.376 21.006 -12.514 1.00 57.66 85 LEU A O 1
ATOM 699 N N . LYS A 1 86 ? 1.595 18.973 -11.589 1.00 60.00 86 LYS A N 1
ATOM 700 C CA . LYS A 1 86 ? 0.275 18.468 -12.008 1.00 60.00 86 LYS A CA 1
ATOM 701 C C . LYS A 1 86 ? -0.867 18.774 -11.032 1.00 60.00 86 LYS A C 1
ATOM 703 O O . LYS A 1 86 ? -2.012 18.467 -11.344 1.00 60.00 86 LYS A O 1
ATOM 708 N N . GLY A 1 87 ? -0.588 19.374 -9.872 1.00 53.97 87 GLY A N 1
ATOM 709 C CA . GLY A 1 87 ? -1.619 19.699 -8.878 1.00 53.97 87 GLY A CA 1
ATOM 710 C C . GLY A 1 87 ? -2.171 18.489 -8.110 1.00 53.97 87 GLY A C 1
ATOM 711 O O . GLY A 1 87 ? -3.160 18.618 -7.396 1.00 53.97 87 GLY A O 1
ATOM 712 N N . GLU A 1 88 ? -1.532 17.320 -8.207 1.00 54.41 88 GLU A N 1
ATOM 713 C CA . GLU A 1 88 ? -1.917 16.106 -7.461 1.00 54.41 88 GLU A CA 1
ATOM 714 C C . GLU A 1 88 ? -1.300 16.069 -6.044 1.00 54.41 88 GLU A C 1
ATOM 716 O O . GLU A 1 88 ? -1.583 15.187 -5.223 1.00 54.41 88 GLU A O 1
ATOM 721 N N . TYR A 1 89 ? -0.482 17.077 -5.728 1.00 46.00 89 TYR A N 1
ATOM 722 C CA . TYR A 1 89 ? 0.163 17.293 -4.437 1.00 46.00 89 TYR A CA 1
ATOM 723 C C . TYR A 1 89 ? -0.769 18.044 -3.466 1.00 46.00 89 TYR A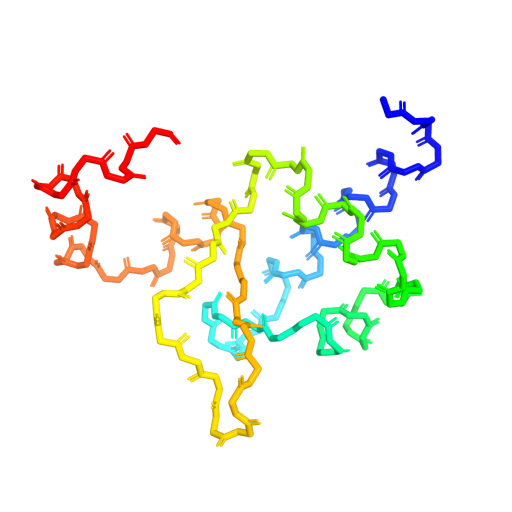 C 1
ATOM 725 O O . TYR A 1 89 ? -0.522 19.195 -3.113 1.00 46.00 89 TYR A O 1
ATOM 733 N N . VAL A 1 90 ? -1.851 17.389 -3.030 1.00 44.62 90 VAL A N 1
ATOM 734 C CA . VAL A 1 90 ? -2.686 17.825 -1.886 1.00 44.62 90 VAL A CA 1
ATOM 735 C C . VAL A 1 90 ? -2.749 16.728 -0.842 1.00 44.62 90 VAL A C 1
ATOM 737 O O . VAL A 1 90 ? -3.209 15.617 -1.187 1.00 44.62 90 VAL A O 1
#

Sequence (90 aa):
MNVNLQQEKQTILDALDRTRSGVWATAPEIAGYSGVNLENVLRIVYNSREFMKCTVRSDDGLPMFTSRKVYKARSPFWHKFYDFLKGEYV

Radius of gyration: 12.88 Å; Cα contacts (8 Å, |Δi|>4): 96; chains: 1; bounding box: 29×31×30 Å

pLDDT: mean 82.75, std 13.64, range [44.62, 95.69]

Mean predicted aligned error: 7.19 Å